Protein AF-A0A345NUI8-F1 (afdb_monomer)

pLDDT: mean 73.18, std 14.64, range [45.0, 94.81]

Mean predicted aligned error: 19.35 Å

Solvent-accessible surface area (backbone atoms only — not comparable to full-atom values): 6316 Å² total; per-residue (Å²): 137,86,88,82,77,89,77,73,92,73,85,75,76,82,79,78,74,80,76,75,77,78,68,48,75,64,57,48,48,55,54,46,54,54,51,50,53,51,49,52,55,51,47,54,54,50,48,56,52,47,52,57,48,48,65,56,51,74,71,68,76,91,79,62,69,68,57,55,54,52,50,52,54,52,48,54,53,52,50,54,52,48,53,54,49,52,52,53,52,53,51,52,54,54,49,62,72,66,54,80,130

Secondary structure (DSSP, 8-state):
------------------------HHHHHHHHHHHHHHHHHHHHHHHHHHHHHHHHHTTT----HHHHHHHHHHHHHHHHHHHHHHHHHHHHHHHHHHS--

Sequence (101 aa):
MPVQSISGALSAMPIQQTQTTQKTPFEAQQSFSAMLNDAIHQVDQKQKTSDEMTIKLIKGEDVDLHNVMIAAQKASVALSATVEMRNKVVEAYQEIIRMPV

Structure (mmCIF, N/CA/C/O backbone):
data_AF-A0A345NUI8-F1
#
_entry.id   AF-A0A345NUI8-F1
#
loop_
_atom_site.group_PDB
_atom_site.id
_atom_site.type_symbol
_atom_site.label_atom_id
_atom_site.label_alt_id
_atom_site.label_comp_id
_atom_site.label_asym_id
_atom_site.label_entity_id
_atom_site.label_seq_id
_atom_site.pdbx_PDB_ins_code
_atom_site.Cartn_x
_atom_site.Cartn_y
_atom_site.Cartn_z
_atom_site.occupancy
_atom_site.B_iso_or_equiv
_atom_site.auth_seq_id
_atom_site.auth_comp_id
_atom_site.auth_asym_id
_atom_site.auth_atom_id
_atom_site.pdbx_PDB_model_num
ATOM 1 N N . MET A 1 1 ? 52.974 -54.884 -35.545 1.00 50.50 1 MET A N 1
ATOM 2 C CA . MET A 1 1 ? 52.731 -53.622 -34.803 1.00 50.50 1 MET A CA 1
ATOM 3 C C . MET A 1 1 ? 52.293 -52.580 -35.821 1.00 50.50 1 MET A C 1
ATOM 5 O O . MET A 1 1 ? 52.897 -52.585 -36.887 1.00 50.50 1 MET A O 1
ATOM 9 N N . PRO A 1 2 ? 51.209 -51.819 -35.579 1.00 56.56 2 PRO A N 1
ATOM 10 C CA . PRO A 1 2 ? 51.085 -50.901 -34.442 1.00 56.56 2 PRO A CA 1
ATOM 11 C C . PRO A 1 2 ? 49.859 -51.148 -33.545 1.00 56.56 2 PRO A C 1
ATOM 13 O O . PRO A 1 2 ? 48.780 -51.498 -34.008 1.00 56.56 2 PRO A O 1
ATOM 16 N N . VAL A 1 3 ? 50.064 -50.939 -32.246 1.00 53.53 3 VAL A N 1
ATOM 17 C CA . VAL A 1 3 ? 49.021 -50.728 -31.236 1.00 53.53 3 VAL A CA 1
ATOM 18 C C . VAL A 1 3 ? 48.724 -49.230 -31.178 1.00 53.53 3 VAL A C 1
ATOM 20 O O . VAL A 1 3 ? 49.663 -48.444 -31.078 1.00 53.53 3 VAL A O 1
ATOM 23 N N . GLN A 1 4 ? 47.452 -48.828 -31.241 1.00 59.06 4 GLN A N 1
ATOM 24 C CA . GLN A 1 4 ? 47.027 -47.457 -30.943 1.00 59.06 4 GLN A CA 1
ATOM 25 C C . GLN A 1 4 ? 45.705 -47.459 -30.162 1.00 59.06 4 GLN A C 1
ATOM 27 O O . GLN A 1 4 ? 44.640 -47.758 -30.687 1.00 59.06 4 GLN A O 1
ATOM 32 N N . SER A 1 5 ? 45.871 -47.137 -28.878 1.00 53.16 5 SER A N 1
ATOM 33 C CA . SER A 1 5 ? 45.016 -46.322 -28.013 1.00 53.16 5 SER A CA 1
ATOM 34 C C . SER A 1 5 ? 43.566 -46.750 -27.762 1.00 53.16 5 SER A C 1
ATOM 36 O O . SER A 1 5 ? 42.639 -46.419 -28.493 1.00 53.16 5 SER A O 1
ATOM 38 N N . ILE A 1 6 ? 43.381 -47.350 -26.584 1.00 56.25 6 ILE A N 1
ATOM 39 C CA . ILE A 1 6 ? 42.173 -47.243 -25.761 1.00 56.25 6 ILE A CA 1
ATOM 40 C C . ILE A 1 6 ? 41.831 -45.759 -25.520 1.00 56.25 6 ILE A C 1
ATOM 42 O O . ILE A 1 6 ? 42.328 -45.136 -24.583 1.00 56.25 6 ILE A O 1
ATOM 46 N N . SER A 1 7 ? 40.997 -45.175 -26.382 1.00 53.25 7 SER A N 1
ATOM 47 C CA . SER A 1 7 ? 40.350 -43.893 -26.094 1.00 53.25 7 SER A CA 1
ATOM 48 C C . SER A 1 7 ? 39.348 -44.100 -24.969 1.00 53.25 7 SER A C 1
ATOM 50 O O . SER A 1 7 ? 38.383 -44.855 -25.093 1.00 53.25 7 SER A O 1
ATOM 52 N N . GLY A 1 8 ? 39.663 -43.457 -23.849 1.00 50.56 8 GLY A N 1
ATOM 53 C CA . GLY A 1 8 ? 38.958 -43.552 -22.591 1.00 50.56 8 GLY A CA 1
ATOM 54 C C . GLY A 1 8 ? 37.477 -43.214 -22.690 1.00 50.56 8 GLY A C 1
ATOM 55 O O . GLY A 1 8 ? 37.031 -42.359 -23.455 1.00 50.56 8 GLY A O 1
ATOM 56 N N . ALA A 1 9 ? 36.742 -43.901 -21.826 1.00 55.22 9 ALA A N 1
ATOM 57 C CA . ALA A 1 9 ? 35.422 -43.531 -21.375 1.00 55.22 9 ALA A CA 1
ATOM 58 C C . ALA A 1 9 ? 35.385 -42.060 -20.943 1.00 55.22 9 ALA A C 1
ATOM 60 O O . ALA A 1 9 ? 36.056 -41.689 -19.989 1.00 55.22 9 ALA A O 1
ATOM 61 N N . LEU A 1 10 ? 34.568 -41.262 -21.625 1.00 53.94 10 LEU A N 1
ATOM 62 C CA . LEU A 1 10 ? 33.930 -40.047 -21.113 1.00 53.94 10 LEU A CA 1
ATOM 63 C C . LEU A 1 10 ? 32.774 -39.712 -22.063 1.00 53.94 10 LEU A C 1
ATOM 65 O O . LEU A 1 10 ? 32.809 -38.770 -22.849 1.00 53.94 10 LEU A O 1
ATOM 69 N N . SER A 1 11 ? 31.731 -40.537 -22.016 1.00 53.56 11 SER A N 1
ATOM 70 C CA . SER A 1 11 ? 30.408 -40.160 -22.503 1.00 53.56 11 SER A CA 1
ATOM 71 C C . SER A 1 11 ? 29.902 -39.012 -21.629 1.00 53.56 11 SER A C 1
ATOM 73 O O . SER A 1 11 ? 29.388 -39.228 -20.531 1.00 53.56 11 SER A O 1
ATOM 75 N N . ALA A 1 12 ? 30.131 -37.789 -22.104 1.00 58.47 12 ALA A N 1
ATOM 76 C CA . ALA A 1 12 ? 29.589 -36.572 -21.531 1.00 58.47 12 ALA A CA 1
ATOM 77 C C . ALA A 1 12 ? 28.058 -36.674 -21.513 1.00 58.47 12 ALA A C 1
ATOM 79 O O . ALA A 1 12 ? 27.412 -36.809 -22.551 1.00 58.47 12 ALA A O 1
ATOM 80 N N . MET A 1 13 ? 27.491 -36.644 -20.310 1.00 69.06 13 MET A N 1
ATOM 81 C CA . MET A 1 13 ? 26.059 -36.483 -20.104 1.00 69.06 13 MET A CA 1
ATOM 82 C C . MET A 1 13 ? 25.621 -35.168 -20.768 1.00 69.06 13 MET A C 1
ATOM 84 O O . MET A 1 13 ? 26.267 -34.142 -20.532 1.00 69.06 13 MET A O 1
ATOM 88 N N . PRO A 1 14 ? 24.550 -35.149 -21.580 1.00 58.44 14 PRO A N 1
ATOM 89 C CA . PRO A 1 14 ? 24.004 -33.895 -22.063 1.00 58.44 14 PRO A CA 1
ATOM 90 C C . PRO A 1 14 ? 23.451 -33.136 -20.858 1.00 58.44 14 PRO A C 1
ATOM 92 O O . PRO A 1 14 ? 22.517 -33.583 -20.192 1.00 58.44 14 PRO A O 1
ATOM 95 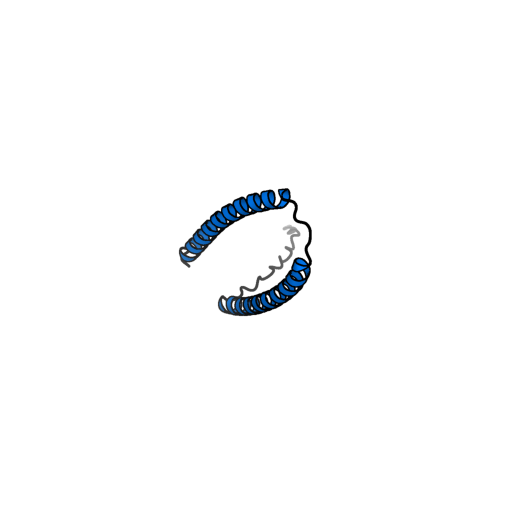N N . ILE A 1 15 ? 24.053 -31.987 -20.555 1.00 57.09 15 ILE A N 1
ATOM 96 C CA . ILE A 1 15 ? 23.463 -31.024 -19.634 1.00 57.09 15 ILE A CA 1
ATOM 97 C C . ILE A 1 15 ? 22.170 -30.558 -20.300 1.00 57.09 15 ILE A C 1
ATOM 99 O O . ILE A 1 15 ? 22.197 -29.815 -21.281 1.00 57.09 15 ILE A O 1
ATOM 103 N N . GLN A 1 16 ? 21.038 -31.038 -19.790 1.00 51.12 16 GLN A N 1
ATOM 104 C CA . GLN A 1 16 ? 19.720 -30.537 -20.143 1.00 51.12 16 GLN A CA 1
ATOM 105 C C . GLN A 1 16 ? 19.660 -29.079 -19.674 1.00 51.12 16 GLN A C 1
ATOM 107 O O . GLN A 1 16 ? 19.363 -28.795 -18.515 1.00 51.12 16 GLN A O 1
ATOM 112 N N . GLN A 1 17 ? 19.995 -28.145 -20.566 1.00 49.53 17 GLN A N 1
ATOM 113 C CA . GLN A 1 17 ? 19.685 -26.737 -20.374 1.00 49.53 17 GLN A CA 1
ATOM 114 C C . GLN A 1 17 ? 18.171 -26.638 -20.201 1.00 49.53 17 GLN A C 1
ATOM 116 O O . GLN A 1 17 ? 17.408 -26.837 -21.148 1.00 49.53 17 GLN A O 1
ATOM 121 N N . THR A 1 18 ? 17.725 -26.348 -18.982 1.00 45.00 18 THR A N 1
ATOM 122 C CA . THR A 1 18 ? 16.399 -25.789 -18.744 1.00 45.00 18 THR A CA 1
ATOM 123 C C . THR A 1 18 ? 16.350 -24.470 -19.498 1.00 45.00 18 THR A C 1
ATOM 125 O O . THR A 1 18 ? 16.844 -23.453 -19.011 1.00 45.00 18 THR A O 1
ATOM 128 N N . GLN A 1 19 ? 15.834 -24.515 -20.726 1.00 46.88 19 GLN A N 1
ATOM 129 C CA . GLN A 1 19 ? 15.523 -23.336 -21.515 1.00 46.88 19 GLN A CA 1
ATOM 130 C C . GLN A 1 19 ? 14.522 -22.520 -20.702 1.00 46.88 19 GLN A C 1
ATOM 132 O O . GLN A 1 19 ? 13.338 -22.842 -20.634 1.00 46.88 19 GLN A O 1
ATOM 137 N N . THR A 1 20 ? 15.012 -21.482 -20.035 1.00 48.66 20 THR A N 1
ATOM 138 C CA . THR A 1 20 ? 14.179 -20.371 -19.614 1.00 48.66 20 THR A CA 1
ATOM 139 C C . THR A 1 20 ? 13.716 -19.714 -20.904 1.00 48.66 20 THR A C 1
ATOM 141 O O . THR A 1 20 ? 14.468 -18.994 -21.559 1.00 48.66 20 THR A O 1
ATOM 144 N N . THR A 1 21 ? 12.502 -20.047 -21.337 1.00 52.94 21 THR A N 1
ATOM 145 C CA . THR A 1 21 ? 11.830 -19.377 -22.446 1.00 52.94 21 THR A CA 1
ATOM 146 C C . THR A 1 21 ? 11.909 -17.881 -22.161 1.00 52.94 21 THR A C 1
ATOM 148 O O . THR A 1 21 ? 11.310 -17.399 -21.196 1.00 52.94 21 THR A O 1
ATOM 151 N N . GLN A 1 22 ? 12.727 -17.162 -22.932 1.00 57.47 22 GLN A N 1
ATOM 152 C CA . GLN A 1 22 ? 12.831 -15.713 -22.842 1.00 57.47 22 GLN A CA 1
ATOM 153 C C . GLN A 1 22 ? 11.469 -15.158 -23.251 1.00 57.47 22 GLN A C 1
ATOM 155 O O . GLN A 1 22 ? 11.182 -15.032 -24.439 1.00 57.47 22 GLN A O 1
ATOM 160 N N . LYS A 1 23 ? 10.602 -14.897 -22.264 1.00 60.03 23 LYS A N 1
ATOM 161 C CA . LYS A 1 23 ? 9.354 -14.166 -22.481 1.00 60.03 23 LYS A CA 1
ATOM 162 C C . LYS A 1 23 ? 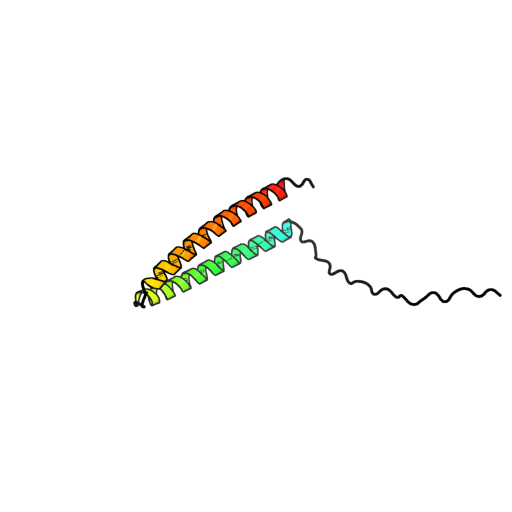9.725 -12.861 -23.162 1.00 60.03 23 LYS A C 1
ATOM 164 O O . LYS A 1 23 ? 10.523 -12.086 -22.631 1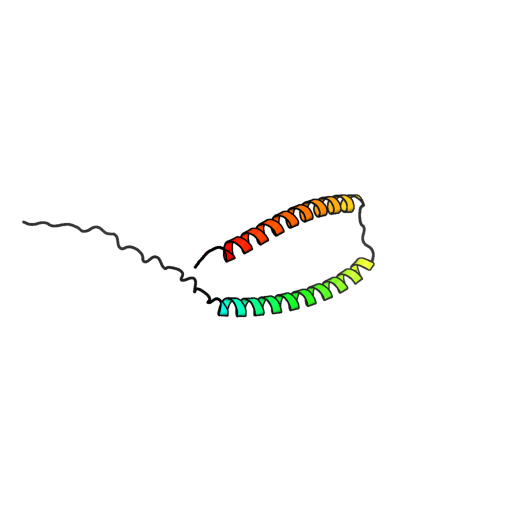.00 60.03 23 LYS A O 1
ATOM 169 N N . THR A 1 24 ? 9.157 -12.636 -24.338 1.00 75.06 24 THR A N 1
ATOM 170 C CA . THR A 1 24 ? 9.340 -11.366 -25.034 1.00 75.06 24 THR A CA 1
ATOM 171 C C . THR A 1 24 ? 8.811 -10.223 -24.153 1.00 75.06 24 THR A C 1
ATOM 173 O O . THR A 1 24 ? 7.901 -10.446 -23.344 1.00 75.06 24 THR A O 1
ATOM 176 N N . PRO A 1 25 ? 9.325 -8.986 -24.288 1.00 69.31 25 PRO A N 1
ATOM 177 C CA . PRO A 1 25 ? 8.838 -7.841 -23.510 1.00 69.31 25 PRO A CA 1
ATOM 178 C C . PRO A 1 25 ? 7.309 -7.661 -23.585 1.00 69.31 25 PRO A C 1
ATOM 180 O O . PRO A 1 25 ? 6.680 -7.210 -22.632 1.00 69.31 25 PRO A O 1
ATOM 183 N N . PHE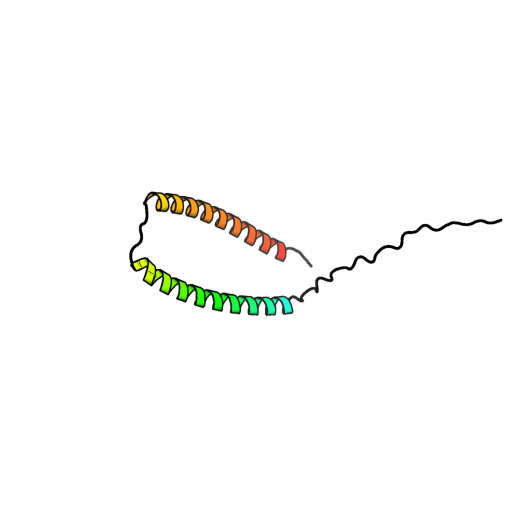 A 1 26 ? 6.701 -8.083 -24.696 1.00 71.69 26 PHE A N 1
ATOM 184 C CA . PHE A 1 26 ? 5.257 -8.074 -24.913 1.00 71.69 26 PHE A CA 1
ATOM 185 C C . PHE A 1 26 ? 4.505 -9.138 -24.088 1.00 71.69 26 PHE A C 1
ATOM 187 O O . PHE A 1 26 ? 3.505 -8.827 -23.441 1.00 71.69 26 PHE A O 1
ATOM 194 N N . GLU A 1 27 ? 5.001 -10.377 -24.029 1.00 69.88 27 GLU A N 1
ATOM 195 C CA . GLU A 1 27 ? 4.416 -11.431 -23.181 1.00 69.88 27 GLU A CA 1
ATOM 196 C C . GLU A 1 27 ? 4.593 -11.140 -21.685 1.00 69.88 27 GLU A C 1
ATOM 198 O O . GLU A 1 27 ? 3.728 -11.475 -20.869 1.00 69.88 27 GLU A O 1
ATOM 203 N N . ALA A 1 28 ? 5.697 -10.484 -21.314 1.00 71.19 28 ALA A N 1
ATOM 204 C CA . ALA A 1 28 ? 5.908 -9.993 -19.957 1.00 71.19 28 ALA A CA 1
ATOM 205 C C . ALA A 1 28 ? 4.862 -8.927 -19.578 1.00 71.19 28 ALA A C 1
ATOM 207 O O . ALA A 1 28 ? 4.296 -8.996 -18.486 1.00 71.19 28 ALA A O 1
ATOM 208 N N . GLN A 1 29 ? 4.532 -8.012 -20.499 1.00 75.19 29 GLN A N 1
ATOM 209 C CA . GLN A 1 29 ? 3.513 -6.979 -20.291 1.00 75.19 29 GLN A CA 1
ATOM 210 C C . GLN A 1 29 ? 2.110 -7.569 -20.099 1.00 75.19 29 GLN A C 1
ATOM 212 O O . GLN A 1 29 ? 1.393 -7.178 -19.179 1.00 75.19 29 GLN A O 1
ATOM 217 N N . GLN A 1 30 ? 1.719 -8.555 -20.910 1.00 76.88 30 GLN A N 1
ATOM 218 C CA . GLN A 1 30 ? 0.414 -9.212 -20.771 1.00 76.88 30 GLN A CA 1
ATOM 219 C C . GLN A 1 30 ? 0.304 -10.002 -19.456 1.00 76.88 30 GLN A C 1
ATOM 221 O O . GLN A 1 30 ? -0.719 -9.939 -18.770 1.00 76.88 30 GLN A O 1
ATOM 226 N N . SER A 1 31 ? 1.376 -10.702 -19.069 1.00 78.12 31 SER A N 1
ATOM 227 C CA . SER A 1 31 ? 1.466 -11.403 -17.782 1.00 78.12 31 SER A CA 1
ATOM 228 C C . SER A 1 31 ? 1.374 -10.433 -16.599 1.00 78.12 31 SER A C 1
ATOM 230 O O . SER A 1 31 ? 0.756 -10.760 -15.587 1.00 78.12 31 SER A O 1
ATOM 232 N N . PHE A 1 32 ? 1.964 -9.242 -16.727 1.00 78.12 32 PHE A N 1
ATOM 233 C CA . PHE A 1 32 ? 1.900 -8.192 -15.715 1.00 78.12 32 PHE A CA 1
ATOM 234 C C . PHE A 1 32 ? 0.496 -7.588 -15.602 1.00 78.12 32 PHE A C 1
ATOM 236 O O . PHE A 1 32 ? -0.018 -7.459 -14.495 1.00 78.12 32 PHE A O 1
ATOM 243 N N . SER A 1 33 ? -0.173 -7.285 -16.721 1.00 81.88 33 SER A N 1
ATOM 244 C CA . SER A 1 33 ? -1.557 -6.790 -16.700 1.00 81.88 33 SER A CA 1
ATOM 245 C C . SER A 1 33 ? -2.530 -7.785 -16.064 1.00 81.88 33 SER A C 1
ATOM 247 O O . SER A 1 33 ? -3.413 -7.372 -15.314 1.00 81.88 33 SER A O 1
ATOM 249 N N . ALA A 1 34 ? -2.356 -9.087 -16.311 1.00 83.38 34 ALA A N 1
ATOM 250 C CA . ALA A 1 34 ? -3.159 -10.125 -15.667 1.00 83.38 34 ALA A CA 1
ATOM 251 C C . ALA A 1 34 ? -2.914 -10.180 -14.148 1.00 83.38 34 ALA A C 1
ATOM 253 O O . ALA A 1 34 ? -3.865 -10.209 -13.370 1.00 83.38 34 ALA A O 1
ATOM 254 N N . MET A 1 35 ? -1.647 -10.115 -13.725 1.00 81.44 35 MET A N 1
ATOM 255 C CA . MET A 1 35 ? -1.276 -10.079 -12.307 1.00 81.44 35 MET A CA 1
ATOM 256 C C . MET A 1 35 ? -1.802 -8.821 -11.603 1.00 81.44 35 MET A C 1
ATOM 258 O O . MET A 1 35 ? -2.252 -8.894 -10.463 1.00 81.44 35 MET A O 1
ATOM 262 N N . LEU A 1 36 ? -1.780 -7.670 -12.279 1.00 82.25 36 LEU A N 1
ATOM 263 C CA . LEU A 1 36 ? -2.306 -6.414 -11.750 1.00 82.25 36 LEU A CA 1
ATOM 264 C C . LEU A 1 36 ? -3.824 -6.475 -11.548 1.00 82.25 36 LEU A C 1
ATOM 266 O O . LEU A 1 36 ? -4.329 -5.995 -10.537 1.00 82.25 36 LEU A O 1
ATOM 270 N N . ASN A 1 37 ? -4.547 -7.073 -12.494 1.00 87.31 37 ASN A N 1
ATOM 271 C CA . ASN A 1 37 ? -5.995 -7.234 -12.395 1.00 87.31 37 ASN A CA 1
ATOM 272 C C . ASN A 1 37 ? -6.374 -8.144 -11.212 1.00 87.31 37 ASN A C 1
ATOM 274 O O . ASN A 1 37 ? -7.222 -7.783 -10.396 1.00 87.31 37 ASN A O 1
ATOM 278 N N . ASP A 1 38 ? -5.661 -9.262 -11.060 1.00 87.56 38 ASP A N 1
ATOM 279 C CA . ASP A 1 38 ? -5.824 -10.174 -9.926 1.00 87.56 38 ASP A CA 1
ATOM 280 C C . ASP A 1 38 ? -5.512 -9.484 -8.589 1.00 87.56 38 ASP A C 1
ATOM 282 O O . ASP A 1 38 ? -6.288 -9.571 -7.638 1.00 87.56 38 ASP A O 1
ATOM 286 N N . ALA A 1 39 ? -4.432 -8.699 -8.536 1.00 80.81 39 ALA A N 1
ATOM 287 C CA . ALA A 1 39 ? -4.066 -7.940 -7.347 1.00 80.81 39 ALA A CA 1
ATOM 288 C C . ALA A 1 39 ? -5.144 -6.917 -6.949 1.00 80.81 39 ALA A C 1
ATOM 290 O O . ALA A 1 39 ? -5.455 -6.797 -5.764 1.00 80.81 39 ALA A O 1
ATOM 291 N N . ILE A 1 40 ? -5.753 -6.212 -7.912 1.00 89.19 40 ILE A N 1
ATOM 292 C CA . ILE A 1 40 ? -6.858 -5.280 -7.628 1.00 89.19 40 ILE A CA 1
ATOM 293 C C . ILE A 1 40 ? -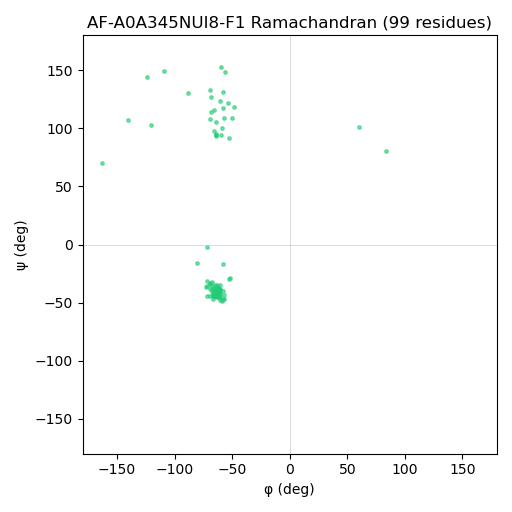8.077 -6.030 -7.079 1.00 89.19 40 ILE A C 1
ATOM 295 O O . ILE A 1 40 ? -8.660 -5.598 -6.083 1.00 89.19 40 ILE A O 1
ATOM 299 N N . HIS A 1 41 ? -8.420 -7.181 -7.656 1.00 89.19 41 HIS A N 1
ATOM 300 C CA . HIS A 1 41 ? -9.496 -8.028 -7.139 1.00 89.19 41 HIS A CA 1
ATOM 301 C C . HIS A 1 41 ? -9.217 -8.553 -5.722 1.00 89.19 41 HIS A C 1
ATOM 303 O O . HIS A 1 41 ? -10.121 -8.600 -4.883 1.00 89.19 41 HIS A O 1
ATOM 309 N N . GLN A 1 42 ? -7.968 -8.912 -5.421 1.00 83.75 42 GLN A N 1
ATOM 310 C CA . GLN A 1 42 ? -7.576 -9.335 -4.078 1.00 83.75 42 GLN A CA 1
ATOM 311 C C . GLN A 1 42 ? -7.646 -8.192 -3.059 1.00 83.75 42 GLN A C 1
ATOM 313 O O . GLN A 1 42 ? -8.002 -8.428 -1.902 1.00 83.75 42 GLN A O 1
ATOM 318 N N . VAL A 1 43 ? -7.318 -6.959 -3.456 1.00 84.31 43 VAL A N 1
ATOM 319 C CA . VAL A 1 43 ? -7.439 -5.783 -2.581 1.00 84.31 43 VAL A CA 1
ATOM 320 C C . VAL A 1 43 ? -8.902 -5.503 -2.244 1.00 84.31 43 VAL A C 1
ATOM 322 O O . VAL A 1 43 ? -9.199 -5.296 -1.070 1.00 84.31 43 VAL A O 1
ATOM 325 N N . ASP A 1 44 ? -9.814 -5.584 -3.215 1.00 87.19 44 ASP A N 1
ATOM 326 C CA . ASP A 1 44 ? -11.261 -5.439 -2.980 1.00 87.19 44 ASP A CA 1
ATOM 327 C C . ASP A 1 44 ? -11.781 -6.471 -1.960 1.00 87.19 44 ASP A C 1
ATOM 329 O O . ASP A 1 44 ? -12.421 -6.120 -0.963 1.00 87.19 44 ASP A O 1
ATOM 333 N N . GLN A 1 45 ? -11.403 -7.745 -2.123 1.00 86.19 45 GLN A N 1
ATOM 334 C CA . GLN A 1 45 ? -11.755 -8.796 -1.159 1.00 86.19 45 GLN A CA 1
ATOM 335 C C . GLN A 1 45 ? -11.172 -8.546 0.235 1.00 86.19 45 GLN A C 1
ATOM 337 O O . GLN A 1 45 ? -11.859 -8.729 1.248 1.00 86.19 45 GLN A O 1
ATOM 342 N N . LYS A 1 46 ? -9.905 -8.128 0.312 1.00 76.06 46 LYS A N 1
ATOM 343 C CA . LYS A 1 46 ? -9.256 -7.801 1.588 1.00 76.06 46 LYS A CA 1
ATOM 344 C C . LYS A 1 46 ? -9.913 -6.595 2.256 1.00 76.06 46 LYS A C 1
ATOM 346 O O . LYS A 1 46 ? -10.034 -6.599 3.477 1.00 76.06 46 LYS A O 1
ATOM 351 N N . GLN A 1 47 ? -10.382 -5.615 1.486 1.00 77.12 47 GLN A N 1
ATOM 352 C CA . GLN A 1 47 ? -11.075 -4.433 1.994 1.00 77.12 47 GLN A CA 1
ATOM 353 C C . GLN A 1 47 ? -12.430 -4.802 2.610 1.00 77.12 47 GLN A C 1
ATOM 355 O O . GLN A 1 47 ? -12.664 -4.477 3.771 1.00 77.12 47 GLN A O 1
ATOM 360 N N . LYS A 1 48 ? -13.242 -5.620 1.928 1.00 85.69 48 LYS A N 1
ATOM 361 C CA . LYS A 1 48 ? -14.478 -6.186 2.507 1.00 85.69 48 LYS A CA 1
ATOM 362 C C . LYS A 1 48 ? -14.237 -6.974 3.794 1.00 85.69 48 LYS A C 1
ATOM 364 O O . LYS A 1 48 ? -14.971 -6.829 4.766 1.00 85.69 48 LYS A O 1
ATOM 369 N N . THR A 1 49 ? -13.190 -7.797 3.811 1.00 80.50 49 THR A N 1
ATOM 370 C CA . THR A 1 49 ? -12.825 -8.578 5.004 1.00 80.50 49 THR A CA 1
ATOM 371 C C . THR A 1 49 ? -12.375 -7.662 6.149 1.00 80.50 49 THR A C 1
ATOM 373 O O . THR A 1 49 ? -12.679 -7.910 7.315 1.00 80.50 49 THR A O 1
ATOM 376 N N . SER A 1 50 ? -11.665 -6.578 5.825 1.00 70.25 50 SER A N 1
ATOM 377 C CA . SER A 1 50 ? -11.250 -5.554 6.783 1.00 70.25 50 SER A CA 1
ATOM 378 C C . SER A 1 50 ? -12.442 -4.797 7.363 1.00 70.25 50 SER A C 1
ATOM 380 O O . SER A 1 50 ? -12.449 -4.533 8.562 1.00 70.25 50 SER A O 1
ATOM 382 N N . ASP A 1 51 ? -13.465 -4.494 6.565 1.00 79.19 51 ASP A N 1
ATOM 383 C CA . ASP A 1 51 ? -14.695 -3.859 7.047 1.00 79.19 51 ASP A CA 1
ATOM 384 C C . ASP A 1 51 ? -15.443 -4.776 8.026 1.00 79.19 51 ASP A C 1
ATOM 386 O O . ASP A 1 51 ? -15.830 -4.343 9.113 1.00 79.19 51 ASP A O 1
ATOM 390 N N . GLU A 1 52 ? -15.552 -6.074 7.721 1.00 76.44 52 GLU A N 1
ATOM 391 C CA . GLU A 1 52 ? -16.117 -7.061 8.653 1.00 76.44 52 GLU A CA 1
ATOM 392 C C . GLU A 1 52 ? -15.302 -7.192 9.949 1.00 76.44 52 GLU A C 1
ATOM 394 O O . GLU A 1 52 ? -15.871 -7.318 11.039 1.00 76.44 52 GLU A O 1
ATOM 399 N N . MET A 1 53 ? -13.969 -7.156 9.860 1.00 65.00 53 MET A N 1
ATOM 400 C CA . MET A 1 53 ? -13.095 -7.154 11.037 1.00 65.00 53 MET A CA 1
ATOM 401 C C . MET A 1 53 ? -13.189 -5.846 11.825 1.00 65.00 53 MET A C 1
ATOM 403 O O . MET A 1 53 ? -13.140 -5.884 13.048 1.00 65.00 53 MET A O 1
ATOM 407 N N . THR A 1 54 ? -13.398 -4.708 11.166 1.00 66.31 54 THR A N 1
ATOM 408 C CA . THR A 1 54 ? -13.582 -3.399 11.813 1.00 66.31 54 THR A CA 1
ATOM 409 C C . THR A 1 54 ? -14.898 -3.362 12.587 1.00 66.31 54 THR A C 1
ATOM 411 O O . THR A 1 54 ? -14.928 -2.926 13.737 1.00 66.31 54 THR A O 1
ATOM 414 N N . ILE A 1 55 ? -15.968 -3.930 12.022 1.00 67.31 55 ILE A N 1
ATOM 415 C CA . ILE A 1 55 ? -17.246 -4.139 12.722 1.00 67.31 55 ILE A CA 1
ATOM 416 C C . ILE A 1 55 ? -17.065 -5.049 13.950 1.00 67.31 55 ILE A C 1
ATOM 418 O O . ILE A 1 55 ? -17.716 -4.843 14.976 1.00 67.31 55 ILE A O 1
ATOM 422 N N . LYS A 1 56 ? -16.171 -6.044 13.879 1.00 61.31 56 LYS A N 1
ATOM 423 C CA . LYS A 1 56 ? -15.802 -6.879 15.035 1.00 61.31 56 LYS A CA 1
ATOM 424 C C . LYS A 1 56 ? -14.923 -6.129 16.046 1.00 61.31 56 LYS A C 1
ATOM 426 O O . LYS A 1 56 ? -15.133 -6.322 17.233 1.00 61.31 56 LYS A O 1
ATOM 431 N N . LEU A 1 57 ? -14.013 -5.256 15.610 1.00 56.50 57 LEU A N 1
ATOM 432 C CA . LEU A 1 57 ? -13.090 -4.491 16.462 1.00 56.50 57 LEU A CA 1
ATOM 433 C C . LEU A 1 57 ? -13.787 -3.378 17.256 1.00 56.50 57 LEU A C 1
ATOM 435 O O . LEU A 1 57 ? -13.454 -3.153 18.416 1.00 56.50 57 LEU A O 1
ATOM 439 N N . ILE A 1 58 ? -14.805 -2.728 16.679 1.00 59.31 58 ILE A N 1
ATOM 440 C CA . ILE A 1 58 ? -15.656 -1.747 17.384 1.00 59.31 58 ILE A CA 1
ATOM 441 C C . ILE A 1 58 ? -16.340 -2.376 18.618 1.00 59.31 58 ILE A C 1
ATOM 443 O O . ILE A 1 58 ? -16.760 -1.659 19.524 1.00 59.31 58 ILE A O 1
ATOM 447 N N . LYS A 1 59 ? -16.389 -3.715 18.715 1.00 58.28 59 LYS A N 1
ATOM 448 C CA . LYS A 1 59 ? -16.850 -4.434 19.913 1.00 58.28 59 LYS A CA 1
ATOM 449 C C . LYS A 1 59 ? -15.881 -4.373 21.109 1.00 58.28 59 LYS A C 1
ATOM 451 O O . LYS A 1 59 ? -16.263 -4.848 22.171 1.00 58.28 59 LYS A O 1
ATOM 456 N N . GLY A 1 60 ? -14.712 -3.737 20.966 1.00 49.75 60 GLY A N 1
ATOM 457 C CA . GLY A 1 60 ? -13.901 -3.218 22.073 1.00 49.75 60 GLY A CA 1
ATOM 458 C C . GLY A 1 60 ? -12.978 -4.234 22.742 1.00 49.75 60 GLY A C 1
ATOM 459 O O . GLY A 1 60 ? -13.280 -4.708 23.832 1.00 49.75 60 GLY A O 1
ATOM 460 N N . GLU A 1 61 ? -11.820 -4.502 22.132 1.00 52.09 61 GLU A N 1
ATOM 461 C CA . GLU A 1 61 ? -10.748 -5.293 22.750 1.00 52.09 61 GLU A CA 1
ATOM 462 C C . GLU A 1 61 ? -9.520 -4.453 23.144 1.00 52.09 61 GLU A C 1
ATOM 464 O O . GLU A 1 61 ? -9.206 -3.419 22.555 1.00 52.09 61 GLU A O 1
ATOM 469 N N . ASP A 1 62 ? -8.885 -4.947 24.203 1.00 49.94 62 ASP A N 1
ATOM 470 C CA . ASP A 1 62 ? -7.883 -4.378 25.103 1.00 49.94 62 ASP A CA 1
ATOM 471 C C . ASP A 1 62 ? -6.570 -3.958 24.408 1.00 49.94 62 ASP A C 1
ATOM 473 O O . ASP A 1 62 ? -5.909 -4.769 23.758 1.00 49.94 62 ASP A O 1
ATOM 477 N N . VAL A 1 63 ? -6.169 -2.684 24.540 1.00 56.97 63 VAL A N 1
ATOM 478 C CA . VAL A 1 63 ? -4.886 -2.187 24.010 1.00 56.97 63 VAL A CA 1
ATOM 479 C C . VAL A 1 63 ? -4.035 -1.621 25.143 1.00 56.97 63 VAL A C 1
ATOM 481 O O . VAL A 1 63 ? -4.236 -0.501 25.609 1.00 56.97 63 VAL A O 1
ATOM 484 N N . ASP A 1 64 ? -3.044 -2.409 25.547 1.00 63.91 64 ASP A N 1
ATOM 485 C CA . ASP A 1 64 ? -2.033 -2.052 26.539 1.00 63.91 64 ASP A CA 1
ATOM 486 C C . ASP A 1 64 ? -1.085 -0.957 25.996 1.00 63.91 64 ASP A C 1
ATOM 488 O O . ASP A 1 64 ? -0.505 -1.093 24.911 1.00 63.91 64 ASP A O 1
ATOM 492 N N . LEU A 1 65 ? -0.914 0.147 26.737 1.00 62.50 65 LEU A N 1
ATOM 493 C CA . LEU A 1 65 ? -0.126 1.332 26.348 1.00 62.50 65 LEU A CA 1
ATOM 494 C C . LEU A 1 65 ? 1.313 0.975 25.920 1.00 62.50 65 LEU A C 1
ATOM 496 O O . LEU A 1 65 ? 1.902 1.637 25.058 1.00 62.50 65 LEU A O 1
ATOM 500 N N . HIS A 1 66 ? 1.870 -0.103 26.480 1.00 70.62 66 HIS A N 1
ATOM 501 C CA . HIS A 1 66 ? 3.207 -0.596 26.151 1.00 70.62 66 HIS A CA 1
ATOM 502 C C . HIS A 1 66 ? 3.323 -1.047 24.683 1.00 70.62 66 HIS A C 1
ATOM 504 O O . HIS A 1 66 ? 4.331 -0.788 24.019 1.00 70.62 66 HIS A O 1
ATOM 510 N N . ASN A 1 67 ? 2.263 -1.648 24.135 1.00 73.56 67 ASN A N 1
ATOM 511 C CA . ASN A 1 67 ? 2.226 -2.088 22.740 1.00 73.56 67 ASN A CA 1
ATOM 512 C C . ASN A 1 67 ? 2.194 -0.907 21.765 1.0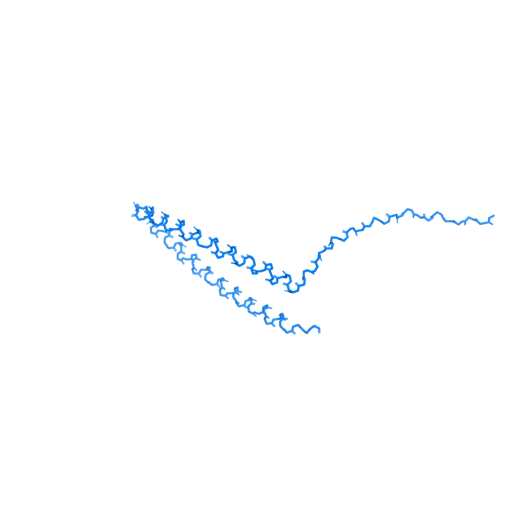0 73.56 67 ASN A C 1
ATOM 514 O O . ASN A 1 67 ? 2.808 -0.981 20.699 1.00 73.56 67 ASN A O 1
ATOM 518 N N . VAL A 1 68 ? 1.549 0.204 22.139 1.00 78.69 68 VAL A N 1
ATOM 519 C CA . VAL A 1 68 ? 1.501 1.424 21.315 1.00 78.69 68 VAL A CA 1
ATOM 520 C C . VAL A 1 68 ? 2.898 2.031 21.162 1.00 78.69 68 VAL A C 1
ATOM 522 O O . VAL A 1 68 ? 3.296 2.387 20.052 1.00 78.69 68 VAL A O 1
ATOM 525 N N . MET A 1 69 ? 3.682 2.091 22.244 1.00 79.94 69 MET A N 1
ATOM 526 C CA . MET A 1 69 ? 5.056 2.607 22.187 1.00 79.94 69 MET A CA 1
ATOM 527 C C . MET A 1 69 ? 5.980 1.718 21.344 1.00 79.94 69 MET A C 1
ATOM 529 O O . MET A 1 69 ? 6.740 2.233 20.519 1.00 79.94 69 MET A O 1
ATOM 533 N N . ILE A 1 70 ? 5.877 0.391 21.486 1.00 87.38 70 ILE A N 1
ATOM 534 C CA . ILE A 1 70 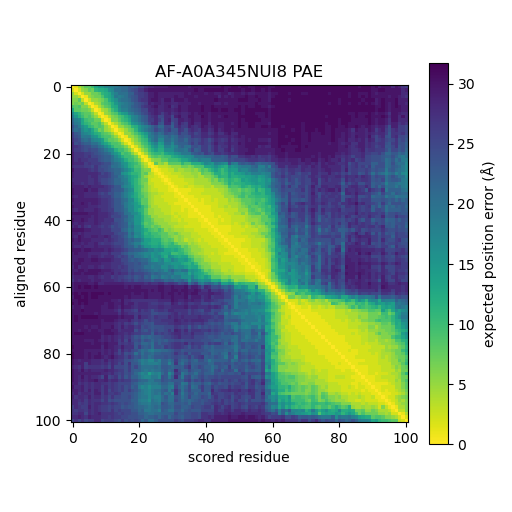? 6.654 -0.559 20.673 1.00 87.38 70 ILE A CA 1
ATOM 535 C C . ILE A 1 70 ? 6.267 -0.453 19.193 1.00 87.38 70 ILE A C 1
ATOM 537 O O . ILE A 1 70 ? 7.139 -0.458 18.318 1.00 87.38 70 ILE A O 1
ATOM 541 N N . ALA A 1 71 ? 4.972 -0.334 18.893 1.00 83.88 71 ALA A N 1
ATOM 542 C CA . ALA A 1 71 ? 4.486 -0.155 17.530 1.00 83.88 71 ALA A CA 1
ATOM 543 C C . ALA A 1 71 ? 5.005 1.152 16.913 1.00 83.88 71 ALA A C 1
ATOM 545 O O . ALA A 1 71 ? 5.484 1.139 15.779 1.00 83.88 71 ALA A O 1
ATOM 546 N N . ALA A 1 72 ? 4.997 2.254 17.670 1.00 85.69 72 ALA A N 1
ATOM 547 C CA . ALA A 1 72 ? 5.524 3.540 17.219 1.00 85.69 72 ALA A CA 1
ATOM 548 C C . ALA A 1 72 ? 7.031 3.477 16.907 1.00 85.69 72 ALA A C 1
ATOM 550 O O . ALA A 1 72 ? 7.473 3.963 15.862 1.00 85.69 72 ALA A O 1
ATOM 551 N N . GLN A 1 73 ? 7.827 2.824 17.760 1.00 89.06 73 GLN A N 1
ATOM 552 C CA . GLN A 1 73 ? 9.259 2.629 17.503 1.00 89.06 73 GLN A CA 1
ATOM 553 C C . GLN A 1 73 ? 9.511 1.747 16.273 1.00 89.06 73 GLN A C 1
ATOM 555 O O . GLN A 1 73 ? 10.337 2.101 15.429 1.00 89.06 73 GLN A O 1
ATOM 560 N N . LYS A 1 74 ? 8.773 0.638 16.119 1.00 87.25 74 LYS A N 1
ATOM 561 C CA . LYS A 1 74 ? 8.860 -0.213 14.919 1.00 87.25 74 LYS A CA 1
ATOM 562 C C . LYS A 1 74 ? 8.490 0.550 13.650 1.00 87.25 74 LYS A C 1
ATOM 564 O O . LYS A 1 74 ? 9.187 0.411 12.648 1.00 87.25 74 LYS A O 1
ATOM 569 N N . ALA A 1 75 ? 7.438 1.366 13.693 1.00 91.44 75 ALA A N 1
ATOM 570 C CA . ALA A 1 75 ? 7.005 2.175 12.558 1.00 91.44 75 ALA A CA 1
ATOM 571 C C . ALA A 1 75 ? 8.085 3.178 12.127 1.00 91.44 75 ALA A C 1
ATOM 573 O O . ALA A 1 75 ? 8.355 3.308 10.936 1.00 91.44 75 ALA A O 1
ATOM 574 N N . SER A 1 76 ? 8.756 3.826 13.083 1.00 92.56 76 SER A N 1
ATOM 575 C CA . SER A 1 76 ? 9.862 4.752 12.800 1.00 92.56 76 SER A CA 1
ATOM 576 C C . SER A 1 76 ? 11.044 4.063 12.093 1.00 92.56 76 SER A C 1
ATOM 578 O O . SER A 1 76 ? 11.553 4.549 11.076 1.00 92.56 76 SER A O 1
ATOM 580 N N . VAL A 1 77 ? 11.443 2.879 12.573 1.00 94.31 77 VAL A N 1
ATOM 581 C CA . VAL A 1 77 ? 12.5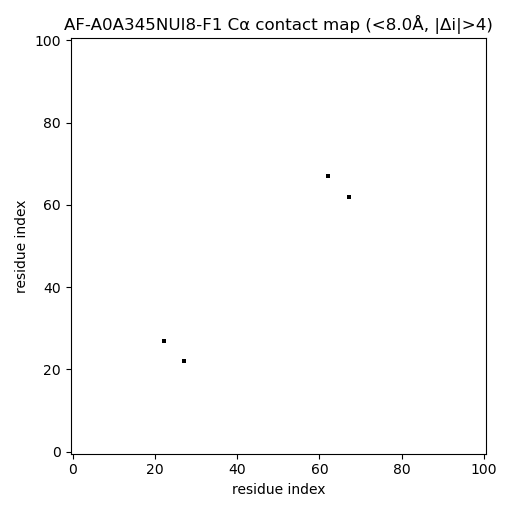21 2.086 11.954 1.00 94.31 77 VAL A CA 1
ATOM 582 C C . VAL A 1 77 ? 12.116 1.580 10.566 1.00 94.31 77 VAL A C 1
ATOM 584 O O . VAL A 1 77 ? 12.894 1.689 9.618 1.00 94.31 77 VAL A O 1
ATOM 587 N N . ALA A 1 78 ? 10.890 1.079 10.413 1.00 91.75 78 ALA A N 1
ATOM 588 C CA . ALA A 1 78 ? 10.371 0.601 9.133 1.00 91.75 78 ALA A CA 1
ATOM 589 C C . ALA A 1 78 ? 10.261 1.727 8.091 1.00 91.75 78 ALA A C 1
ATOM 591 O O . ALA A 1 78 ? 10.592 1.521 6.921 1.00 91.75 78 ALA A O 1
ATOM 592 N N . LEU A 1 79 ? 9.854 2.929 8.509 1.00 93.38 79 LEU A N 1
ATOM 593 C CA . LEU A 1 79 ? 9.807 4.104 7.643 1.00 93.38 79 LEU A CA 1
ATOM 594 C C . LEU A 1 79 ? 11.207 4.466 7.138 1.00 93.38 79 LEU A C 1
ATOM 596 O O . LEU A 1 79 ? 11.392 4.678 5.941 1.00 93.38 79 LEU A O 1
ATOM 600 N N . SER A 1 80 ? 12.198 4.460 8.030 1.00 91.12 80 SER A N 1
ATOM 601 C CA . SER A 1 80 ? 13.595 4.730 7.674 1.00 91.12 80 SER A CA 1
ATOM 602 C C . SER A 1 80 ? 14.127 3.707 6.663 1.00 91.12 80 SER A C 1
ATOM 604 O O . SER A 1 80 ? 14.693 4.080 5.638 1.00 91.12 80 SER A O 1
ATOM 606 N N . ALA A 1 81 ? 13.858 2.417 6.883 1.00 93.62 81 ALA A N 1
ATOM 607 C CA . ALA A 1 81 ? 14.226 1.355 5.944 1.00 93.62 81 ALA A CA 1
ATOM 608 C C . ALA A 1 81 ? 13.519 1.493 4.581 1.00 93.62 81 ALA A C 1
ATOM 610 O O . ALA A 1 81 ? 14.105 1.212 3.537 1.00 93.62 81 ALA A O 1
ATOM 611 N N . THR A 1 82 ? 12.271 1.965 4.575 1.00 93.12 82 THR A N 1
ATOM 612 C CA . THR A 1 82 ? 11.501 2.198 3.343 1.00 93.12 82 THR A CA 1
ATOM 613 C C . THR A 1 82 ? 12.096 3.334 2.515 1.00 93.12 82 THR A C 1
ATOM 615 O O . THR A 1 82 ? 12.143 3.241 1.288 1.00 93.12 82 THR A O 1
ATOM 618 N N . VAL A 1 83 ? 12.583 4.394 3.163 1.00 94.81 83 VAL A N 1
ATOM 619 C CA . VAL A 1 83 ? 13.271 5.497 2.476 1.00 94.81 83 VAL A CA 1
ATOM 620 C C . VAL A 1 83 ? 14.555 5.001 1.810 1.00 94.81 83 VAL A C 1
ATOM 622 O O . VAL A 1 83 ? 14.774 5.280 0.631 1.00 94.81 83 VAL A O 1
ATOM 625 N N . GLU A 1 84 ? 15.354 4.199 2.513 1.00 92.81 84 GLU A N 1
ATOM 626 C CA . GLU A 1 84 ? 16.571 3.594 1.956 1.00 92.81 84 GLU A CA 1
ATOM 627 C C . GLU A 1 84 ? 16.265 2.673 0.766 1.00 92.81 84 GLU A C 1
ATOM 629 O O . GLU A 1 84 ? 16.901 2.759 -0.288 1.00 92.81 84 GLU A O 1
ATOM 634 N N . MET A 1 85 ? 15.230 1.838 0.889 1.00 91.06 85 MET A N 1
ATOM 635 C CA . MET A 1 85 ? 14.774 0.973 -0.197 1.00 91.06 85 MET A CA 1
ATOM 636 C C . MET A 1 85 ? 14.289 1.786 -1.406 1.00 91.06 85 MET A C 1
ATOM 638 O O . MET A 1 85 ? 14.645 1.463 -2.539 1.00 91.06 85 MET A O 1
ATOM 642 N N . ARG A 1 86 ? 13.527 2.867 -1.189 1.00 91.62 86 ARG A N 1
ATOM 643 C CA . ARG A 1 86 ? 13.091 3.776 -2.262 1.00 91.62 86 ARG A CA 1
ATOM 644 C C . ARG A 1 86 ? 14.295 4.339 -3.012 1.00 91.62 86 ARG A C 1
ATOM 646 O O . ARG A 1 86 ? 14.298 4.323 -4.241 1.00 91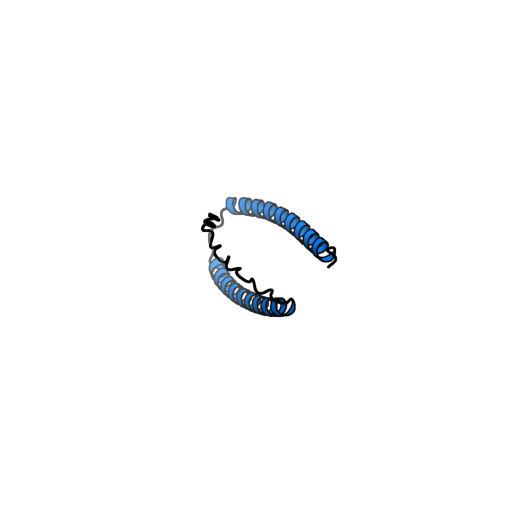.62 86 ARG A O 1
ATOM 653 N N . ASN A 1 87 ? 15.307 4.809 -2.287 1.00 91.19 87 ASN A N 1
ATOM 654 C CA . ASN A 1 87 ? 16.517 5.364 -2.889 1.00 91.19 87 ASN A CA 1
ATOM 655 C C . ASN A 1 87 ? 17.228 4.312 -3.758 1.00 91.19 87 ASN A C 1
ATOM 657 O O . ASN A 1 87 ? 17.482 4.569 -4.932 1.00 91.19 87 ASN A O 1
ATOM 661 N N . LYS A 1 88 ? 17.426 3.093 -3.238 1.00 88.38 88 LYS A N 1
ATOM 662 C CA . LYS A 1 88 ? 18.043 1.970 -3.972 1.00 88.38 88 LYS A CA 1
ATOM 663 C C . LYS A 1 88 ? 17.276 1.559 -5.231 1.00 88.38 88 LYS A C 1
ATOM 665 O O . LYS A 1 88 ? 17.887 1.245 -6.249 1.00 88.38 88 LYS A O 1
ATOM 670 N N . VAL A 1 89 ? 15.945 1.568 -5.185 1.00 88.31 89 VAL A N 1
ATOM 671 C CA . VAL A 1 89 ? 15.102 1.237 -6.347 1.00 88.31 89 VAL A CA 1
ATOM 672 C C . VAL A 1 89 ? 15.196 2.318 -7.427 1.00 88.31 89 VAL A C 1
ATOM 674 O O . VAL A 1 89 ? 15.253 1.993 -8.611 1.00 88.31 89 VAL A O 1
ATOM 677 N N . VAL A 1 90 ? 15.258 3.597 -7.039 1.00 89.56 90 VAL A N 1
ATOM 678 C CA . VAL A 1 90 ? 15.466 4.703 -7.988 1.00 89.56 90 VAL A CA 1
ATOM 679 C C . VAL A 1 90 ? 16.842 4.602 -8.650 1.00 89.56 90 VAL A C 1
ATOM 681 O O . VAL A 1 90 ? 16.931 4.762 -9.865 1.00 89.56 90 VAL A O 1
ATOM 684 N N . GLU A 1 91 ? 17.891 4.289 -7.886 1.00 85.88 91 GLU A N 1
ATOM 685 C CA . GLU A 1 91 ? 19.236 4.038 -8.425 1.00 85.88 91 GLU A CA 1
ATOM 686 C C . GLU A 1 91 ? 19.232 2.872 -9.425 1.00 85.88 91 GLU A C 1
ATOM 688 O O . GLU A 1 91 ? 19.721 3.018 -10.544 1.00 85.88 91 GLU A O 1
ATOM 693 N N . ALA A 1 92 ? 18.618 1.739 -9.068 1.00 85.31 92 ALA A N 1
ATOM 694 C CA . ALA A 1 92 ? 18.528 0.570 -9.944 1.00 85.31 92 ALA A CA 1
ATOM 695 C C . ALA A 1 92 ? 17.758 0.865 -11.243 1.00 85.31 92 ALA A C 1
ATOM 697 O O . ALA A 1 92 ? 18.149 0.407 -12.316 1.00 85.31 92 ALA A O 1
ATOM 698 N N . TYR A 1 93 ? 16.691 1.665 -11.169 1.00 85.31 93 TYR A N 1
ATOM 699 C CA . TYR A 1 93 ? 15.950 2.102 -12.352 1.00 85.31 93 TYR A CA 1
ATOM 700 C C . TYR A 1 93 ? 16.794 3.009 -13.260 1.00 85.31 93 TYR A C 1
ATOM 702 O O . TYR A 1 93 ? 16.792 2.840 -14.480 1.00 85.31 93 TYR A O 1
ATOM 710 N N . GLN A 1 94 ? 17.544 3.948 -12.675 1.00 83.50 94 GLN A N 1
ATOM 711 C CA . GLN A 1 94 ? 18.459 4.805 -13.434 1.00 83.50 94 GLN A CA 1
ATOM 712 C C . GLN A 1 94 ? 19.574 3.998 -14.113 1.00 83.50 94 GLN A C 1
ATOM 714 O O . GLN A 1 94 ? 19.937 4.312 -15.247 1.00 83.50 94 GLN A O 1
ATOM 719 N N . GLU A 1 95 ? 20.090 2.961 -13.453 1.00 81.25 95 GLU A N 1
ATOM 720 C CA . GLU A 1 95 ? 21.143 2.093 -13.991 1.00 81.25 95 GLU A CA 1
ATOM 721 C C . GLU A 1 95 ? 20.658 1.264 -15.192 1.00 81.25 95 GLU A C 1
ATOM 723 O O . GLU A 1 95 ? 21.324 1.231 -16.225 1.00 81.25 95 GLU A O 1
ATOM 728 N N . ILE A 1 96 ? 19.461 0.667 -15.110 1.00 78.25 96 ILE A N 1
ATOM 729 C CA . ILE A 1 96 ? 18.851 -0.105 -16.212 1.00 78.25 96 ILE A CA 1
ATOM 730 C C . ILE A 1 96 ? 18.700 0.754 -17.479 1.00 78.25 96 ILE A C 1
ATOM 732 O O . ILE A 1 96 ? 18.949 0.271 -18.579 1.00 78.25 96 ILE A O 1
ATOM 736 N N . ILE A 1 97 ? 18.314 2.028 -17.337 1.00 76.00 97 ILE A N 1
ATOM 737 C CA . ILE A 1 97 ? 18.151 2.956 -18.472 1.00 76.00 97 ILE A CA 1
ATOM 738 C C . ILE A 1 97 ? 19.500 3.370 -19.067 1.00 76.00 97 ILE A C 1
ATOM 740 O O . ILE A 1 97 ? 19.593 3.664 -20.259 1.00 76.00 97 ILE A O 1
ATOM 744 N N . ARG A 1 98 ? 20.539 3.440 -18.232 1.00 74.38 98 ARG A N 1
ATOM 745 C CA . ARG A 1 98 ? 21.889 3.832 -18.644 1.00 74.38 98 ARG A CA 1
ATOM 746 C C . ARG A 1 98 ? 22.672 2.712 -19.301 1.00 74.38 98 ARG A C 1
ATOM 748 O O . ARG A 1 98 ? 23.677 3.020 -19.935 1.00 74.38 98 ARG A O 1
ATOM 755 N N . MET A 1 99 ? 22.235 1.464 -19.161 1.00 80.00 99 MET A N 1
ATOM 756 C CA . MET A 1 99 ? 22.836 0.330 -19.846 1.00 80.00 99 MET A CA 1
ATOM 757 C C . MET A 1 99 ? 22.524 0.454 -21.349 1.00 80.00 99 MET A C 1
ATOM 759 O O . MET A 1 99 ? 21.365 0.299 -21.741 1.00 80.00 99 MET A O 1
ATOM 763 N N . PRO A 1 100 ? 23.508 0.784 -22.208 1.00 59.00 100 PRO A N 1
ATOM 764 C CA . PRO A 1 100 ? 23.295 0.752 -23.644 1.00 59.00 100 PRO A CA 1
ATOM 765 C C . PRO A 1 100 ? 23.140 -0.716 -24.046 1.00 59.00 100 PRO A C 1
ATOM 767 O O . PRO A 1 100 ? 23.921 -1.560 -23.600 1.00 59.00 100 PRO A O 1
ATOM 770 N N . VAL A 1 101 ? 22.125 -1.010 -24.856 1.00 62.50 101 VAL A N 1
ATOM 771 C CA . VAL A 1 101 ? 22.041 -2.283 -25.587 1.00 62.50 101 VAL A CA 1
ATOM 772 C C . VAL A 1 101 ? 23.125 -2.378 -26.653 1.00 62.50 101 VAL A C 1
ATOM 774 O O . VAL A 1 101 ? 23.505 -1.317 -27.204 1.00 62.50 101 VAL A O 1
#

Foldseek 3Di:
DDDDDDPDDDPDDPPPPPPPPPQDPVNVVVVVVVVVVVVVVVVVVVVVVVVVVVVVCVVDDDDDPVVVVVVVVVVVVVVVVVVVVVVVVVVVVVVVVVDDD

Radius of gyration: 28.66 Å; Cα contacts (8 Å, |Δi|>4): 2; chains: 1; bounding box: 70×59×61 Å